Protein AF-A0A7C8J4Y1-F1 (afdb_monomer_lite)

Foldseek 3Di:
DKADPDPWKIKDKDQDPVVLVLVLQQLCVCCVPPVPQQDWRWPDWDDDPRIIITMTTDRDDDDCVVCVVVDDPVRVVVVVVVVVVSVVVVVVDDQDQEAPDGNVNFFDWDPPPHTDGDPDGHNDPVSVLCRVCVCVVVDDPVVNVVVD

Structure (mmCIF, N/CA/C/O backbone):
data_AF-A0A7C8J4Y1-F1
#
_entry.id   AF-A0A7C8J4Y1-F1
#
loop_
_atom_site.group_PDB
_atom_site.id
_atom_site.type_symbol
_atom_site.label_atom_id
_atom_site.label_alt_id
_atom_site.label_comp_id
_atom_site.label_asym_id
_atom_site.label_entity_id
_atom_site.label_seq_id
_atom_site.pdbx_PDB_ins_code
_atom_site.Cartn_x
_atom_site.Cartn_y
_atom_site.Cartn_z
_atom_site.occupancy
_atom_site.B_iso_or_equiv
_atom_site.auth_seq_id
_atom_site.auth_comp_id
_atom_site.auth_asym_id
_atom_site.auth_atom_id
_atom_site.pdbx_PDB_model_num
ATOM 1 N N . MET A 1 1 ? -12.642 3.391 -9.234 1.00 91.31 1 MET A N 1
ATOM 2 C CA . MET A 1 1 ? -14.033 3.256 -8.742 1.00 91.31 1 MET A CA 1
ATOM 3 C C . MET A 1 1 ? -14.116 1.971 -7.949 1.00 91.31 1 MET A C 1
ATOM 5 O O . MET A 1 1 ? -13.433 1.033 -8.337 1.00 91.31 1 MET A O 1
ATOM 9 N N . VAL A 1 2 ? -14.873 1.933 -6.857 1.00 95.12 2 VAL A N 1
ATOM 10 C CA . VAL A 1 2 ? -15.043 0.740 -6.016 1.00 95.12 2 VAL A CA 1
ATOM 11 C C . VAL A 1 2 ? -16.531 0.423 -5.949 1.00 95.12 2 VAL A C 1
ATOM 13 O O . VAL A 1 2 ? -17.333 1.340 -5.802 1.00 95.12 2 VAL A O 1
ATOM 16 N N . PHE A 1 3 ? -16.886 -0.848 -6.090 1.00 96.81 3 PHE A N 1
ATOM 17 C CA . PHE A 1 3 ? -18.251 -1.334 -5.948 1.00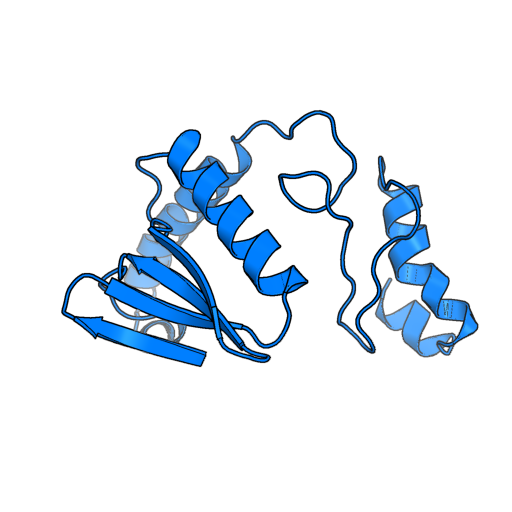 96.81 3 PHE A CA 1
ATOM 18 C C . PHE A 1 3 ? -18.290 -2.441 -4.912 1.00 96.81 3 PHE A C 1
ATOM 20 O O . PHE A 1 3 ? -17.483 -3.368 -4.971 1.00 96.81 3 PHE A O 1
ATOM 27 N N . GLN A 1 4 ? -19.249 -2.370 -4.001 1.00 96.62 4 GLN A N 1
ATOM 28 C CA . GLN A 1 4 ? -19.547 -3.474 -3.105 1.00 96.62 4 GLN A CA 1
ATOM 29 C C . GLN A 1 4 ? -20.392 -4.515 -3.840 1.00 96.62 4 GLN A C 1
ATOM 31 O O . GLN A 1 4 ? -21.367 -4.169 -4.503 1.00 96.62 4 GLN A O 1
ATOM 36 N N . LEU A 1 5 ? -19.987 -5.782 -3.754 1.00 96.12 5 LEU A N 1
ATOM 37 C CA . LEU A 1 5 ? -20.695 -6.900 -4.381 1.00 96.12 5 LEU A CA 1
ATOM 38 C C . LEU A 1 5 ? -21.641 -7.588 -3.392 1.00 96.12 5 LEU A C 1
ATOM 40 O O . LEU A 1 5 ? -22.713 -8.040 -3.783 1.00 96.12 5 LEU A O 1
ATOM 44 N N . ASN A 1 6 ? -21.230 -7.678 -2.125 1.00 94.94 6 ASN A N 1
ATOM 45 C CA . ASN A 1 6 ? -21.997 -8.217 -1.000 1.00 94.94 6 ASN A CA 1
ATOM 46 C C . ASN A 1 6 ? -21.373 -7.745 0.331 1.00 94.94 6 ASN A C 1
ATOM 48 O O . ASN A 1 6 ? -20.516 -6.862 0.334 1.00 94.94 6 ASN A O 1
ATOM 52 N N . ASP A 1 7 ? -21.771 -8.337 1.456 1.00 94.56 7 ASP A N 1
ATOM 53 C CA . ASP A 1 7 ? -21.323 -7.936 2.801 1.00 94.56 7 ASP A CA 1
ATOM 54 C C . ASP A 1 7 ? -19.842 -8.223 3.100 1.00 94.56 7 ASP A C 1
ATOM 56 O O . ASP A 1 7 ? -19.321 -7.771 4.116 1.00 94.56 7 ASP A O 1
ATOM 60 N N . VAL A 1 8 ? -19.147 -8.972 2.237 1.00 96.06 8 VAL A N 1
ATOM 61 C CA . VAL A 1 8 ? -17.760 -9.409 2.474 1.00 96.06 8 VAL A CA 1
ATOM 62 C C . VAL A 1 8 ? -16.802 -9.085 1.330 1.00 96.06 8 VAL A C 1
ATOM 64 O O . VAL A 1 8 ? -15.593 -9.235 1.493 1.00 96.06 8 VAL A O 1
ATOM 67 N N . MET A 1 9 ? -17.299 -8.643 0.173 1.00 97.19 9 MET A N 1
ATOM 68 C CA . MET A 1 9 ? -16.500 -8.497 -1.043 1.00 97.19 9 MET A CA 1
ATOM 69 C C . MET A 1 9 ? -16.782 -7.191 -1.780 1.00 97.19 9 MET A C 1
ATOM 71 O O . MET A 1 9 ? -17.931 -6.779 -1.968 1.00 97.19 9 MET A O 1
ATOM 75 N N . ILE A 1 10 ? -15.707 -6.602 -2.297 1.00 98.06 10 ILE A N 1
ATOM 76 C CA . ILE A 1 10 ? -15.739 -5.455 -3.198 1.00 98.06 10 ILE A CA 1
ATOM 77 C C . ILE A 1 10 ? -14.965 -5.743 -4.486 1.00 98.06 10 ILE A C 1
ATOM 79 O O . ILE A 1 10 ? -14.103 -6.622 -4.548 1.00 98.06 10 ILE A O 1
ATOM 83 N N . VAL A 1 11 ? -15.238 -4.943 -5.513 1.00 98.12 11 VAL A N 1
ATOM 84 C CA . VAL A 1 11 ? -14.433 -4.866 -6.729 1.00 98.12 11 VAL A CA 1
ATOM 85 C C . VAL A 1 11 ? -13.980 -3.433 -6.979 1.00 98.12 11 VAL A C 1
ATOM 87 O O . VAL A 1 11 ? -14.782 -2.500 -7.063 1.00 98.12 11 VAL A O 1
ATOM 90 N N . LYS A 1 12 ? -12.670 -3.246 -7.131 1.00 98.00 12 LYS A N 1
ATOM 91 C CA . LYS A 1 12 ? -12.062 -1.976 -7.525 1.00 98.00 12 LYS A CA 1
ATOM 92 C C . LYS A 1 12 ? -11.722 -1.990 -9.009 1.00 98.00 12 LYS A C 1
ATOM 94 O O . LYS A 1 12 ? -10.959 -2.821 -9.492 1.00 98.00 12 LYS A O 1
ATOM 99 N N . VAL A 1 13 ? -12.268 -1.022 -9.736 1.00 97.31 13 VAL A N 1
ATOM 100 C CA . VAL A 1 13 ? -12.012 -0.796 -11.158 1.00 97.31 13 VAL A CA 1
ATOM 101 C C . VAL A 1 13 ? -10.849 0.175 -11.333 1.00 97.31 13 VAL A C 1
ATOM 103 O O . VAL A 1 13 ? -10.947 1.361 -10.989 1.00 97.31 13 VAL A O 1
ATOM 106 N N . ASN A 1 14 ? -9.778 -0.332 -11.932 1.00 94.44 14 ASN A N 1
ATOM 107 C CA . ASN A 1 14 ? -8.572 0.379 -12.324 1.00 94.44 14 ASN A CA 1
ATOM 108 C C . ASN A 1 14 ? -8.552 0.629 -13.844 1.00 94.44 14 ASN A C 1
ATOM 110 O O . ASN A 1 14 ? -8.861 -0.257 -14.644 1.00 94.44 14 ASN A O 1
ATOM 114 N N . LYS A 1 15 ? -8.155 1.843 -14.25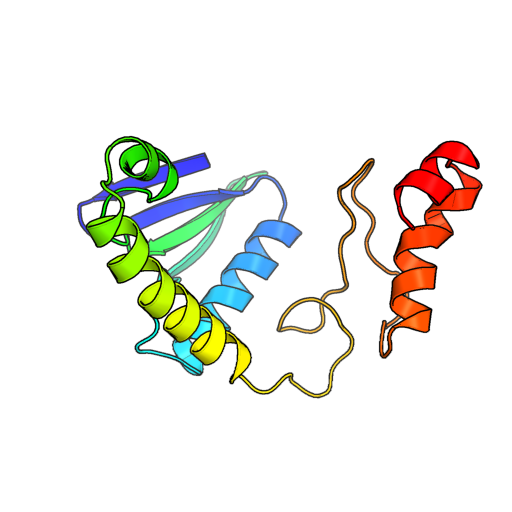5 1.00 90.38 15 LYS A N 1
ATOM 115 C CA . LYS A 1 15 ? -8.033 2.225 -15.679 1.00 90.38 15 LYS A CA 1
ATOM 116 C C . LYS A 1 15 ? -6.734 1.740 -16.323 1.00 90.38 15 LYS A C 1
ATOM 118 O O . LYS A 1 15 ? -6.674 1.591 -17.537 1.00 90.38 15 LYS A O 1
ATOM 123 N N . THR A 1 16 ? -5.688 1.519 -15.529 1.00 89.44 16 THR A N 1
ATOM 124 C CA . THR A 1 16 ? -4.380 1.094 -16.039 1.00 89.44 16 THR A CA 1
ATOM 125 C C . THR A 1 16 ? -4.016 -0.279 -15.508 1.00 89.44 16 THR A C 1
ATOM 127 O O . THR A 1 16 ? -4.261 -0.582 -14.341 1.00 89.44 16 THR A O 1
ATOM 130 N N . ARG A 1 17 ? -3.385 -1.092 -16.360 1.00 90.38 17 ARG A N 1
ATOM 131 C CA . ARG A 1 17 ? -2.853 -2.399 -15.963 1.00 90.38 17 ARG A CA 1
ATOM 132 C C . ARG A 1 17 ? -1.837 -2.262 -14.834 1.00 90.38 17 ARG A C 1
ATOM 134 O O . ARG A 1 17 ? -1.880 -3.009 -13.869 1.00 90.38 17 ARG A O 1
ATOM 141 N N . MET A 1 18 ? -0.943 -1.285 -14.965 1.00 87.38 18 MET A N 1
ATOM 142 C CA . MET A 1 18 ? 0.157 -1.077 -14.032 1.00 87.38 18 MET A CA 1
ATOM 143 C C . MET A 1 18 ? -0.332 -0.718 -12.623 1.00 87.38 18 MET A C 1
ATOM 145 O O . MET A 1 18 ? 0.175 -1.280 -11.663 1.00 87.38 18 MET A O 1
ATOM 149 N N . SER A 1 19 ? -1.327 0.169 -12.476 1.00 88.12 19 SER A N 1
ATOM 150 C CA . SER A 1 19 ? -1.888 0.481 -11.151 1.00 88.12 19 SER A CA 1
ATOM 151 C C . SER A 1 19 ? -2.555 -0.735 -10.512 1.00 88.12 19 SER A C 1
ATOM 153 O O . SER A 1 19 ? -2.367 -0.976 -9.327 1.00 88.12 19 SER A O 1
ATOM 155 N N . ALA A 1 20 ? -3.284 -1.521 -11.308 1.00 93.69 20 ALA A N 1
ATOM 156 C CA . ALA A 1 20 ? -4.000 -2.690 -10.818 1.00 93.69 20 ALA A CA 1
ATOM 157 C C . ALA A 1 20 ? -3.058 -3.814 -10.360 1.00 93.69 20 ALA A C 1
ATOM 159 O O . ALA A 1 20 ? -3.309 -4.431 -9.332 1.00 93.69 20 ALA A O 1
ATOM 160 N N . ILE A 1 21 ? -1.974 -4.056 -11.108 1.00 93.06 21 ILE A N 1
ATOM 161 C CA . ILE A 1 21 ? -0.961 -5.058 -10.752 1.00 93.06 21 ILE A CA 1
ATOM 162 C C . ILE A 1 21 ? -0.189 -4.627 -9.507 1.00 93.06 21 ILE A C 1
ATOM 164 O O . ILE A 1 21 ? -0.075 -5.424 -8.586 1.00 93.06 21 ILE A O 1
ATOM 168 N N . THR A 1 22 ? 0.293 -3.377 -9.448 1.00 92.38 22 THR A N 1
ATOM 169 C CA . THR A 1 22 ? 1.009 -2.885 -8.260 1.00 92.38 22 THR A CA 1
ATOM 170 C C . THR A 1 22 ? 0.132 -3.014 -7.011 1.00 92.38 22 THR A C 1
ATO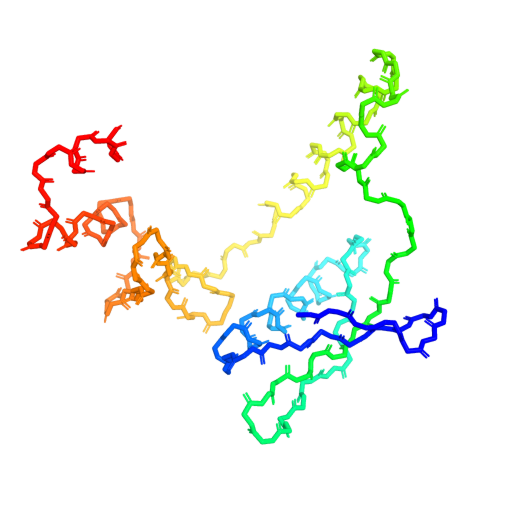M 172 O O . THR A 1 22 ? 0.597 -3.526 -6.004 1.00 92.38 22 THR A O 1
ATOM 175 N N . GLU A 1 23 ? -1.144 -2.621 -7.080 1.00 95.12 23 GLU A N 1
ATOM 176 C CA . GLU A 1 23 ? -2.061 -2.739 -5.940 1.00 95.12 23 GLU A CA 1
ATOM 177 C C . GLU A 1 23 ? -2.318 -4.199 -5.536 1.00 95.12 23 GLU A C 1
ATOM 179 O O . GLU A 1 23 ? -2.233 -4.523 -4.355 1.00 95.12 23 GLU A O 1
ATOM 184 N N . TYR A 1 24 ? -2.578 -5.089 -6.502 1.00 96.69 24 TYR A N 1
ATOM 185 C CA . TYR A 1 24 ? -2.746 -6.521 -6.232 1.00 96.69 24 TYR A CA 1
ATOM 186 C C . TYR A 1 24 ? -1.507 -7.117 -5.549 1.00 96.69 24 TYR A C 1
ATOM 188 O O . TYR A 1 24 ? -1.638 -7.768 -4.517 1.00 96.69 24 TYR A O 1
ATOM 196 N N . ASN A 1 25 ? -0.313 -6.851 -6.088 1.00 94.50 25 ASN A N 1
ATOM 197 C CA . ASN A 1 25 ? 0.942 -7.376 -5.554 1.00 94.50 25 ASN A CA 1
ATOM 198 C C . ASN A 1 25 ? 1.221 -6.838 -4.146 1.00 94.50 25 ASN A C 1
ATOM 200 O O . ASN A 1 25 ? 1.613 -7.602 -3.274 1.00 94.50 25 ASN A O 1
ATOM 204 N N . SER A 1 26 ? 0.974 -5.548 -3.890 1.00 93.81 26 SER A N 1
ATOM 205 C CA . SER A 1 26 ? 1.130 -4.969 -2.551 1.00 93.81 26 SER A CA 1
ATOM 206 C C . SER A 1 26 ? 0.198 -5.616 -1.528 1.00 93.81 26 SER A C 1
ATOM 208 O O . SER A 1 26 ? 0.641 -5.952 -0.433 1.00 93.81 26 SER A O 1
ATOM 210 N N . LEU A 1 27 ? -1.077 -5.824 -1.874 1.00 96.56 27 LEU A N 1
ATOM 211 C CA . LEU A 1 27 ? -2.026 -6.481 -0.974 1.00 96.56 27 LEU A CA 1
ATOM 212 C C . LEU A 1 27 ? -1.678 -7.961 -0.755 1.00 96.56 27 LEU A C 1
ATOM 214 O O . LEU A 1 27 ? -1.804 -8.448 0.364 1.00 96.56 27 LEU A O 1
ATOM 218 N N . ALA A 1 28 ? -1.208 -8.664 -1.790 1.00 95.75 28 ALA A N 1
ATOM 219 C CA . ALA A 1 28 ? -0.761 -10.052 -1.672 1.00 95.75 28 ALA A CA 1
ATOM 220 C C . ALA A 1 28 ? 0.477 -10.155 -0.769 1.00 95.75 28 ALA A C 1
ATOM 222 O O . ALA A 1 28 ? 0.503 -10.967 0.148 1.00 95.75 28 ALA A O 1
ATOM 223 N N . TYR A 1 29 ? 1.447 -9.253 -0.945 1.00 94.06 29 TYR A N 1
ATOM 224 C CA . TYR A 1 29 ? 2.636 -9.180 -0.101 1.00 94.06 29 TYR A CA 1
ATOM 225 C C . TYR A 1 29 ? 2.283 -8.952 1.374 1.00 94.06 29 TYR A C 1
ATOM 227 O O . TYR A 1 29 ? 2.807 -9.649 2.240 1.00 94.06 29 TYR A O 1
ATOM 23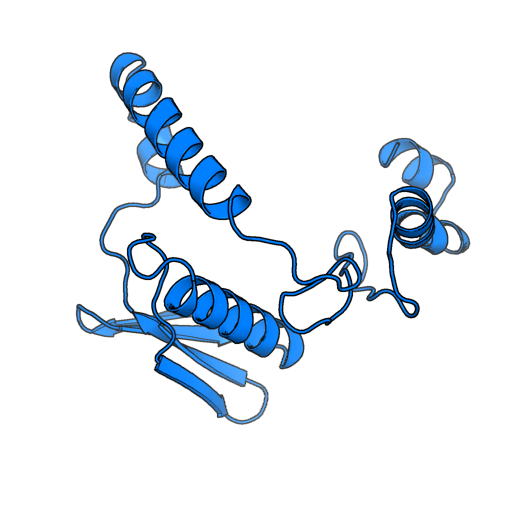5 N N . ILE A 1 30 ? 1.362 -8.023 1.663 1.00 95.38 30 ILE A N 1
ATOM 236 C CA . ILE A 1 30 ? 0.865 -7.791 3.028 1.00 95.38 30 ILE A CA 1
ATOM 237 C C . ILE A 1 30 ? 0.148 -9.037 3.558 1.00 95.38 30 ILE A C 1
ATOM 239 O O . ILE A 1 30 ? 0.405 -9.432 4.687 1.00 95.38 30 ILE A O 1
ATOM 243 N N . GLN A 1 31 ? -0.707 -9.686 2.762 1.00 96.06 31 GLN A N 1
ATOM 244 C CA . GLN A 1 31 ? -1.405 -10.903 3.186 1.00 96.06 31 GLN A CA 1
ATOM 245 C C . GLN A 1 31 ? -0.432 -12.032 3.559 1.00 96.06 31 GLN A C 1
ATOM 247 O O . GLN A 1 31 ? -0.685 -12.752 4.525 1.00 96.06 31 GLN A O 1
ATOM 252 N N . ASP A 1 32 ? 0.663 -12.175 2.814 1.00 94.81 32 ASP A N 1
ATOM 253 C CA . ASP A 1 32 ? 1.640 -13.244 3.019 1.00 94.81 32 ASP A CA 1
ATOM 254 C C . ASP A 1 32 ? 2.580 -12.965 4.205 1.00 94.81 32 ASP A C 1
ATOM 256 O O . ASP A 1 32 ? 2.928 -13.889 4.941 1.00 94.81 32 ASP A O 1
ATOM 260 N N . HIS A 1 33 ? 2.972 -11.704 4.423 1.00 94.19 33 HIS A N 1
ATOM 261 C CA . HIS A 1 33 ? 3.978 -11.335 5.432 1.00 94.19 33 HIS A CA 1
ATOM 262 C C . HIS A 1 33 ? 3.382 -10.766 6.731 1.00 94.19 33 HIS A C 1
ATOM 264 O O . HIS A 1 33 ? 4.009 -10.872 7.782 1.00 94.19 33 HIS A O 1
ATOM 270 N N . LEU A 1 34 ? 2.177 -10.191 6.681 1.00 95.75 34 LEU A N 1
ATOM 271 C CA . LEU A 1 34 ? 1.419 -9.664 7.822 1.00 95.75 34 LEU A CA 1
ATOM 272 C C . LEU A 1 34 ? -0.065 -10.085 7.727 1.00 95.75 34 LEU A C 1
ATOM 274 O O . LEU A 1 34 ? -0.950 -9.246 7.549 1.00 95.75 34 LEU A O 1
ATOM 278 N N . PRO A 1 35 ? -0.389 -11.384 7.870 1.00 94.94 35 PRO A N 1
ATOM 279 C CA . PRO A 1 35 ? -1.747 -11.901 7.653 1.00 94.94 35 PRO A CA 1
ATOM 280 C C . PRO A 1 35 ? -2.811 -11.340 8.613 1.00 94.94 35 PRO A C 1
ATOM 282 O O . PRO A 1 35 ? -4.008 -11.422 8.317 1.00 94.94 35 PRO A O 1
ATOM 285 N N . SER A 1 36 ? -2.385 -10.801 9.760 1.00 94.81 36 SER A N 1
ATOM 286 C CA . SER A 1 36 ? -3.247 -10.160 10.762 1.00 94.81 36 SER A CA 1
ATOM 287 C C . SER A 1 36 ? -3.458 -8.665 10.516 1.00 94.81 36 SER A C 1
ATOM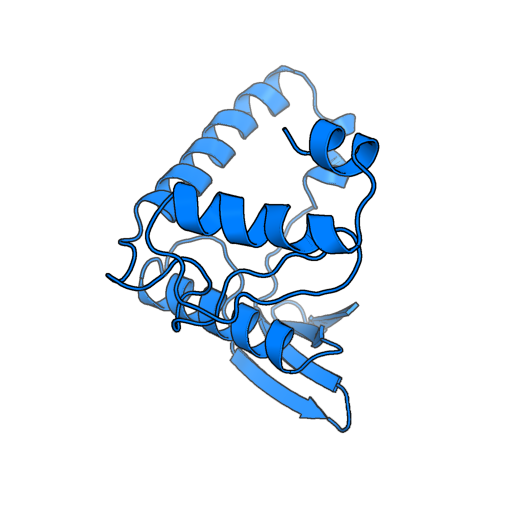 289 O O . SER A 1 36 ? -4.332 -8.075 11.150 1.00 94.81 36 SER A O 1
ATOM 291 N N . PHE A 1 37 ? -2.685 -8.052 9.614 1.00 96.50 37 PHE A N 1
ATOM 292 C CA . PHE A 1 37 ? -2.797 -6.629 9.326 1.00 96.50 37 PHE A CA 1
ATOM 293 C C . PHE A 1 37 ? -4.171 -6.320 8.706 1.00 96.50 37 PHE A C 1
ATOM 295 O O . PHE A 1 37 ? -4.622 -7.058 7.821 1.00 96.50 37 PHE A O 1
ATOM 302 N N . PRO A 1 38 ? -4.857 -5.237 9.119 1.00 95.31 38 PRO A N 1
ATOM 303 C CA . PRO A 1 38 ? -6.218 -4.929 8.680 1.00 95.31 38 PRO A CA 1
ATOM 304 C C . PRO A 1 38 ? -6.261 -4.299 7.272 1.00 95.31 38 PRO A C 1
ATOM 306 O O . PRO A 1 38 ? -6.823 -3.223 7.071 1.00 95.31 38 PRO A O 1
ATOM 309 N N . ALA A 1 39 ? -5.677 -4.972 6.278 1.00 96.25 39 ALA A N 1
ATOM 310 C CA . ALA A 1 39 ? -5.769 -4.613 4.863 1.00 96.25 39 ALA A CA 1
ATOM 311 C C . ALA A 1 39 ? -6.761 -5.517 4.106 1.00 96.25 39 ALA A C 1
ATOM 313 O O . ALA A 1 39 ? -6.982 -6.669 4.495 1.00 96.25 39 ALA A O 1
ATOM 314 N N . PRO A 1 40 ? -7.345 -5.036 2.990 1.00 97.31 40 PRO A N 1
ATOM 315 C CA . PRO A 1 40 ? -8.138 -5.878 2.103 1.00 97.31 40 PRO A CA 1
ATOM 316 C C . PRO A 1 40 ? -7.346 -7.093 1.597 1.00 97.31 40 PRO A C 1
ATOM 318 O O . PRO A 1 40 ? -6.234 -6.955 1.092 1.00 97.31 40 PRO A O 1
ATOM 321 N N . LYS A 1 41 ? -7.947 -8.281 1.659 1.00 97.56 41 LYS A N 1
ATOM 322 C CA . LYS A 1 41 ? -7.380 -9.519 1.108 1.00 97.56 41 LYS A CA 1
ATOM 323 C C . LYS A 1 41 ? -7.686 -9.601 -0.385 1.00 97.56 41 LYS A C 1
ATOM 325 O O . LYS A 1 41 ? -8.872 -9.592 -0.730 1.00 97.56 41 LYS A O 1
ATOM 330 N N . PRO A 1 42 ? -6.687 -9.662 -1.281 1.00 97.69 42 PRO A N 1
ATOM 331 C CA . PRO A 1 42 ? -6.939 -9.735 -2.710 1.00 97.69 42 PRO A CA 1
ATOM 332 C C . PRO A 1 42 ? -7.396 -11.147 -3.095 1.00 97.69 42 PRO A C 1
ATOM 334 O O . PRO A 1 42 ? -6.749 -12.140 -2.780 1.00 97.69 42 PRO A O 1
ATOM 337 N N . TYR A 1 43 ? -8.510 -11.242 -3.817 1.00 97.56 43 TYR A N 1
ATOM 338 C CA . TYR A 1 43 ? -9.050 -12.510 -4.323 1.00 97.56 43 TYR A CA 1
ATOM 339 C C . TYR A 1 43 ? -8.670 -12.777 -5.777 1.00 97.56 43 TYR A C 1
ATOM 341 O O . TYR A 1 43 ? -8.668 -13.922 -6.222 1.00 97.56 43 TYR A O 1
ATOM 349 N N . GLY A 1 44 ? -8.359 -11.726 -6.536 1.00 96.88 44 GLY A N 1
ATOM 350 C CA . GLY A 1 44 ? -7.908 -11.869 -7.912 1.00 96.88 44 GLY A CA 1
ATOM 351 C C . GLY A 1 44 ? -8.025 -10.590 -8.724 1.00 96.88 44 GLY A C 1
ATOM 352 O O . GLY A 1 44 ? -8.751 -9.658 -8.374 1.00 96.88 44 GLY A O 1
ATOM 353 N N . LEU A 1 45 ? -7.312 -10.574 -9.848 1.00 97.56 45 LEU A N 1
ATOM 354 C CA . LEU A 1 45 ? -7.297 -9.473 -10.799 1.00 97.56 45 LEU A CA 1
ATOM 355 C C . LEU A 1 45 ? -7.762 -9.960 -12.175 1.00 97.56 45 LEU A C 1
ATOM 357 O O . LEU A 1 45 ? -7.131 -10.820 -12.784 1.00 97.56 45 LEU A O 1
ATOM 361 N N . VAL A 1 46 ? -8.845 -9.377 -12.691 1.00 97.19 46 VAL A N 1
ATOM 362 C CA . VAL A 1 46 ? -9.426 -9.731 -13.996 1.00 97.19 46 VAL A CA 1
ATOM 363 C C . VAL A 1 46 ? -9.368 -8.538 -14.941 1.00 97.19 46 VAL A C 1
ATOM 365 O O . VAL A 1 46 ? -9.646 -7.404 -14.556 1.00 97.19 46 VAL A O 1
ATOM 368 N N . ARG A 1 47 ? -9.043 -8.776 -16.213 1.00 96.62 47 ARG A N 1
ATOM 369 C CA . ARG A 1 47 ? -9.126 -7.754 -17.262 1.00 96.62 47 ARG A CA 1
ATOM 370 C C . ARG A 1 47 ? -10.453 -7.873 -18.011 1.00 96.62 47 ARG A C 1
ATOM 372 O O . ARG A 1 47 ? -10.735 -8.916 -18.590 1.00 96.62 47 ARG A O 1
ATOM 379 N N . LEU A 1 48 ? -11.208 -6.778 -18.075 1.00 94.50 48 LEU A N 1
ATOM 380 C CA . LEU A 1 48 ? -12.422 -6.647 -18.883 1.00 94.50 48 LEU A CA 1
ATOM 381 C C . LEU A 1 48 ? -12.257 -5.475 -19.859 1.00 94.50 48 LEU A C 1
ATOM 383 O O . LEU A 1 48 ? -12.414 -4.307 -19.500 1.00 94.50 48 LEU A O 1
ATOM 387 N N . GLY A 1 49 ? -11.879 -5.785 -21.101 1.00 92.75 49 GLY A N 1
ATOM 388 C CA . GLY A 1 49 ? -11.536 -4.777 -22.107 1.00 92.75 49 GLY A CA 1
ATOM 389 C C . GLY A 1 49 ? -10.364 -3.895 -21.658 1.00 92.75 49 GLY A C 1
ATOM 390 O O . GLY A 1 49 ? -9.234 -4.373 -21.503 1.00 92.75 49 GLY A O 1
ATOM 391 N N . ASN A 1 50 ? -10.643 -2.607 -21.443 1.00 92.44 50 ASN A N 1
ATOM 392 C CA . ASN A 1 50 ? -9.670 -1.613 -20.969 1.00 92.44 50 ASN A CA 1
ATOM 393 C C . ASN A 1 50 ? -9.672 -1.438 -19.442 1.00 92.44 50 ASN A C 1
ATOM 395 O O . ASN A 1 50 ? -8.871 -0.673 -18.908 1.00 92.44 50 ASN A O 1
ATOM 399 N N . PHE A 1 51 ? -10.554 -2.141 -18.735 1.00 95.38 51 PHE A N 1
ATOM 400 C CA . PHE A 1 51 ? -10.665 -2.072 -17.286 1.00 95.38 51 PHE A CA 1
ATOM 401 C C . PHE A 1 51 ? -9.982 -3.263 -16.623 1.00 95.38 51 PHE A C 1
ATOM 403 O O . PHE A 1 51 ? -9.964 -4.375 -17.151 1.00 95.38 51 PHE A O 1
ATOM 410 N N . HIS A 1 52 ? -9.433 -3.012 -15.440 1.00 97.56 52 HIS A N 1
ATOM 411 C CA . HIS A 1 52 ? -8.819 -4.017 -14.585 1.00 97.56 52 HIS A CA 1
ATOM 412 C C . HIS A 1 52 ? -9.606 -4.058 -13.274 1.00 97.56 52 HIS A C 1
ATOM 414 O O . HIS A 1 52 ? -9.695 -3.052 -12.572 1.00 97.56 52 HIS A O 1
ATOM 420 N N . LEU A 1 53 ? -10.232 -5.193 -12.996 1.00 97.94 53 LEU A N 1
ATOM 421 C CA . LEU A 1 53 ? -11.138 -5.444 -11.882 1.00 97.94 53 LEU A CA 1
ATOM 422 C C . LEU A 1 53 ? -10.371 -6.203 -10.800 1.00 97.94 53 LEU A C 1
ATOM 424 O O . LEU A 1 53 ? -10.060 -7.379 -10.982 1.00 97.94 53 LEU A O 1
ATOM 428 N N . LEU A 1 54 ? -10.041 -5.520 -9.709 1.00 98.44 54 LEU A N 1
ATOM 429 C CA . LEU A 1 54 ? -9.410 -6.109 -8.533 1.00 98.44 54 LEU A CA 1
ATOM 430 C C . LEU A 1 54 ? -10.495 -6.492 -7.526 1.00 98.44 54 LEU A C 1
ATOM 432 O O . LEU A 1 54 ? -11.157 -5.613 -6.976 1.00 98.44 54 LEU A O 1
ATOM 436 N N . PHE A 1 55 ? -10.681 -7.788 -7.307 1.00 98.31 55 PHE A N 1
ATOM 437 C CA . PHE A 1 55 ? -11.594 -8.326 -6.303 1.00 98.31 55 PHE A CA 1
ATOM 438 C C . PHE A 1 55 ? -10.854 -8.466 -4.979 1.00 98.31 55 PHE A C 1
ATOM 440 O O . PHE A 1 55 ? -9.743 -8.998 -4.952 1.00 98.31 55 PHE A O 1
ATOM 447 N N . MET A 1 56 ? -11.461 -7.998 -3.892 1.00 98.31 56 MET A N 1
ATOM 448 C CA . MET A 1 56 ? -10.855 -8.044 -2.562 1.00 98.31 56 MET A CA 1
ATOM 449 C C . MET A 1 56 ? -11.906 -8.063 -1.451 1.00 98.31 56 MET A C 1
ATOM 451 O O . MET A 1 56 ? -13.085 -7.791 -1.698 1.00 98.31 56 MET A O 1
ATOM 455 N N . SER A 1 57 ? -11.486 -8.399 -0.231 1.00 97.94 57 SER A N 1
ATOM 456 C CA . SER A 1 57 ? -12.363 -8.360 0.940 1.00 97.94 57 SER A CA 1
ATOM 457 C C . SER A 1 57 ? -12.827 -6.935 1.249 1.00 97.94 57 SER A C 1
ATOM 459 O O . SER A 1 57 ? -12.063 -5.978 1.114 1.00 97.94 57 SER A O 1
ATOM 461 N N . LEU A 1 58 ? -14.065 -6.794 1.720 1.00 96.62 58 LEU A N 1
ATOM 462 C CA . LEU A 1 58 ? -14.549 -5.554 2.321 1.00 96.62 58 LEU A CA 1
ATOM 463 C C . LEU A 1 58 ? -13.955 -5.401 3.728 1.00 96.62 58 LEU A C 1
ATOM 465 O O . LEU A 1 58 ? -14.002 -6.342 4.519 1.00 96.62 58 LEU A O 1
ATOM 469 N N . ILE A 1 59 ? -13.429 -4.217 4.046 1.00 94.56 59 ILE A N 1
ATOM 470 C CA . ILE A 1 59 ? -13.103 -3.843 5.426 1.00 94.56 59 ILE A CA 1
ATOM 471 C C . ILE A 1 59 ? -14.305 -3.077 5.984 1.00 94.56 59 ILE A C 1
ATOM 473 O O . ILE A 1 59 ? -14.617 -2.002 5.466 1.00 94.56 59 ILE A O 1
ATOM 477 N N . PRO A 1 60 ? -15.024 -3.622 6.980 1.00 92.62 60 PRO A N 1
ATOM 478 C CA . PRO A 1 60 ? -16.160 -2.934 7.570 1.00 92.62 60 PRO A CA 1
ATOM 479 C C . PRO A 1 60 ? -15.674 -1.749 8.404 1.00 92.62 60 PRO A C 1
ATOM 481 O O . PRO A 1 60 ? -14.686 -1.847 9.129 1.00 92.62 60 PRO A O 1
ATOM 484 N N . GLY A 1 61 ? -16.394 -0.636 8.337 1.00 92.44 61 GLY A N 1
ATOM 485 C CA . GLY A 1 61 ? -16.073 0.543 9.128 1.00 92.44 61 GLY A CA 1
ATOM 486 C C . GLY A 1 61 ? -16.600 1.824 8.507 1.00 92.44 61 GLY A C 1
ATOM 487 O O . GLY A 1 61 ? -17.318 1.807 7.509 1.00 92.44 61 GLY A O 1
ATOM 488 N N . GLN A 1 62 ? -16.232 2.935 9.134 1.00 93.00 62 GLN A N 1
ATOM 489 C CA . GLN A 1 62 ? -16.439 4.276 8.607 1.00 93.00 62 GLN A CA 1
ATOM 490 C C . GLN A 1 62 ? -15.078 4.888 8.302 1.00 93.00 62 GLN A C 1
ATOM 492 O O . GLN A 1 62 ? -14.136 4.732 9.081 1.00 93.00 62 GLN A O 1
ATOM 497 N N . ASP A 1 63 ? -14.986 5.587 7.177 1.00 93.25 63 ASP A N 1
ATOM 498 C CA . ASP A 1 63 ? -13.771 6.293 6.798 1.00 93.25 63 ASP A CA 1
ATOM 499 C C . ASP A 1 63 ? -13.439 7.353 7.845 1.00 93.25 63 ASP A C 1
ATOM 501 O O . ASP A 1 63 ? -14.255 8.234 8.139 1.00 93.25 63 ASP A O 1
ATOM 505 N N . LEU A 1 64 ? -12.215 7.289 8.373 1.00 94.75 64 LEU A N 1
ATOM 506 C CA . LEU A 1 64 ? -11.762 8.212 9.407 1.00 94.75 64 LEU A CA 1
ATOM 507 C C . LEU A 1 64 ? -11.888 9.670 8.947 1.00 94.75 64 LEU A C 1
ATOM 509 O O . LEU A 1 64 ? -12.279 10.507 9.743 1.00 94.75 64 LEU A O 1
ATOM 513 N N . GLU A 1 65 ? -11.645 9.958 7.665 1.00 95.44 65 GLU A N 1
ATOM 514 C CA . GLU A 1 65 ? -11.816 11.290 7.061 1.00 95.44 65 GLU A CA 1
ATOM 515 C C . GLU A 1 65 ? -13.215 11.882 7.296 1.00 95.44 65 GLU A C 1
ATOM 517 O O . GLU A 1 65 ? -13.331 13.065 7.613 1.00 95.44 65 GLU A O 1
ATOM 522 N N . HIS A 1 66 ? -14.265 11.063 7.190 1.00 95.69 66 HIS A N 1
ATOM 523 C CA . HIS A 1 66 ? -15.646 11.517 7.346 1.00 95.69 66 HIS A CA 1
ATOM 524 C C . HIS A 1 66 ? -16.013 11.747 8.813 1.00 95.69 66 HIS A C 1
ATOM 526 O O . HIS A 1 66 ? -16.682 12.727 9.126 1.00 95.69 66 HIS A O 1
ATOM 532 N N . VAL A 1 67 ? -15.562 10.869 9.714 1.00 95.94 67 VAL A N 1
ATOM 533 C CA . VAL A 1 67 ? -15.919 10.951 11.141 1.00 95.94 67 VAL A CA 1
ATOM 534 C C . VAL A 1 67 ? -14.991 11.870 11.941 1.00 95.94 67 VAL A C 1
ATOM 536 O O . VAL A 1 67 ? -15.381 12.359 12.996 1.00 95.94 67 VAL A O 1
ATOM 539 N N . TRP A 1 68 ? -13.776 12.158 11.457 1.00 96.19 68 TRP A N 1
ATOM 540 C CA . TRP A 1 68 ? -12.768 12.962 12.167 1.00 96.19 68 TRP A CA 1
ATOM 541 C C . TRP A 1 68 ? -13.261 14.330 12.672 1.00 96.19 68 TRP A C 1
ATOM 543 O O . TRP A 1 68 ? -12.902 14.700 13.797 1.00 96.19 68 TRP A O 1
ATOM 553 N N . PRO A 1 69 ? -14.071 15.101 11.912 1.00 97.38 69 PRO A N 1
ATOM 554 C CA . PRO A 1 69 ? -14.602 16.381 12.381 1.00 97.38 69 PRO A CA 1
ATOM 555 C C . PRO A 1 69 ? -15.552 16.252 13.580 1.00 97.38 69 PRO A C 1
ATOM 557 O O . PRO A 1 69 ? -15.657 17.191 14.364 1.00 97.38 69 PRO A O 1
ATOM 560 N N . GLU A 1 70 ? -16.212 15.103 13.737 1.00 96.94 70 GLU A N 1
ATOM 561 C CA . GLU A 1 70 ? -17.195 14.832 14.796 1.00 96.94 70 GLU A CA 1
ATOM 562 C C . GLU A 1 70 ? -16.544 14.314 16.088 1.00 96.94 70 GLU A C 1
ATOM 564 O O . GLU A 1 70 ? -17.160 14.327 17.154 1.00 96.94 70 GLU A O 1
ATOM 569 N N . LEU A 1 71 ? -15.285 13.874 16.009 1.00 97.00 71 LEU A N 1
ATOM 570 C CA . LEU A 1 71 ? -14.542 13.360 17.152 1.00 97.00 71 LEU A CA 1
ATOM 571 C C . LEU A 1 71 ? -14.082 14.486 18.086 1.00 97.00 71 LEU A C 1
ATOM 573 O O . LEU A 1 71 ? -13.486 15.483 17.659 1.00 97.00 71 LEU A O 1
ATOM 577 N N . ASN A 1 72 ? -14.267 14.270 19.388 1.00 97.75 72 ASN A N 1
ATOM 578 C CA . ASN A 1 72 ? -13.694 15.127 20.422 1.00 97.75 72 ASN A CA 1
ATOM 579 C C . ASN A 1 72 ? -12.186 14.869 20.614 1.00 97.75 72 ASN A C 1
ATOM 581 O O . ASN A 1 72 ? -11.623 13.897 20.102 1.00 97.75 72 ASN A O 1
ATOM 585 N N . ASP A 1 73 ? -11.525 15.740 21.377 1.00 97.88 73 ASP A N 1
ATOM 586 C CA . ASP A 1 73 ? -10.073 15.673 21.580 1.00 97.88 73 ASP A CA 1
ATOM 587 C C . ASP A 1 73 ? -9.620 14.360 22.227 1.00 97.88 73 ASP A C 1
ATOM 589 O O . ASP A 1 73 ? -8.609 13.795 21.815 1.00 97.88 73 ASP A O 1
ATOM 593 N N . ALA A 1 74 ? -10.385 13.825 23.183 1.00 98.00 74 ALA A N 1
ATOM 594 C CA . ALA A 1 74 ? -10.062 12.557 23.831 1.00 98.00 74 ALA A CA 1
ATOM 595 C C . ALA A 1 74 ? -10.151 11.371 22.851 1.00 98.00 74 ALA A C 1
ATOM 597 O O . ALA A 1 74 ? -9.297 10.487 22.868 1.00 98.00 74 ALA A O 1
ATOM 598 N N . GLN A 1 75 ? -11.143 11.365 21.954 1.00 97.44 75 GLN A N 1
ATOM 599 C CA . GLN A 1 75 ? -11.281 10.348 20.905 1.00 97.44 75 GLN A CA 1
ATOM 600 C C . GLN A 1 75 ? -10.138 10.432 19.890 1.00 97.44 75 GLN A C 1
ATOM 602 O O . GLN A 1 75 ? -9.551 9.412 19.541 1.00 97.44 75 GLN A O 1
ATOM 607 N N . LYS A 1 76 ? -9.765 11.642 19.461 1.00 97.44 76 LYS A N 1
ATOM 608 C CA . LYS A 1 76 ? -8.615 11.845 18.564 1.00 97.44 76 LYS A CA 1
ATOM 609 C C . LYS A 1 76 ? -7.312 11.384 19.216 1.00 97.44 76 LYS A C 1
ATOM 611 O O . LYS A 1 76 ? -6.549 10.652 18.593 1.00 97.44 76 LYS A O 1
ATOM 616 N N . GLN A 1 77 ? -7.087 11.747 20.481 1.00 97.31 77 GLN A N 1
ATOM 617 C CA . GLN A 1 77 ? -5.929 11.291 21.258 1.00 97.31 77 GLN A CA 1
ATOM 618 C C . GLN A 1 77 ? -5.888 9.767 21.408 1.00 97.31 77 GLN A C 1
ATOM 620 O O . GLN A 1 77 ? -4.803 9.195 21.438 1.00 97.31 77 GLN A O 1
ATOM 625 N N . ASN A 1 78 ? -7.045 9.105 21.464 1.00 97.38 78 ASN A N 1
ATOM 626 C CA . ASN A 1 78 ? -7.133 7.649 21.532 1.00 97.38 78 ASN A CA 1
ATOM 627 C C . ASN A 1 78 ? -6.844 6.949 20.188 1.00 97.38 78 ASN A C 1
ATOM 629 O O . ASN A 1 78 ? -6.302 5.846 20.192 1.00 97.38 78 ASN A O 1
ATOM 633 N N . ILE A 1 79 ? -7.174 7.572 19.051 1.00 96.75 79 ILE A N 1
ATOM 634 C CA . ILE A 1 79 ? -6.956 7.003 17.706 1.00 96.75 79 ILE A CA 1
ATOM 635 C C . ILE A 1 79 ? -5.508 7.168 17.236 1.00 96.75 79 ILE A C 1
ATOM 637 O O . ILE A 1 79 ? -4.966 6.265 16.604 1.00 96.75 79 ILE A O 1
ATOM 641 N N . SER A 1 80 ? -4.862 8.292 17.551 1.00 94.94 80 SER A N 1
ATOM 642 C CA . SER A 1 80 ? -3.476 8.569 17.145 1.00 94.94 80 SER A CA 1
ATOM 643 C C . SER A 1 80 ? -2.484 7.419 17.406 1.00 94.94 80 SER A C 1
ATOM 645 O O . SER A 1 80 ? -1.792 7.045 16.459 1.00 94.94 80 SER A O 1
ATOM 647 N N . PRO A 1 81 ? -2.404 6.814 18.613 1.00 97.69 81 PRO A N 1
ATOM 648 C CA . PRO A 1 81 ? -1.487 5.698 18.852 1.00 97.69 81 PRO A CA 1
ATOM 649 C C . PRO A 1 81 ? -1.848 4.443 18.045 1.00 97.69 81 PRO A C 1
ATOM 651 O O . PRO A 1 81 ? -0.950 3.744 17.600 1.00 97.69 81 PRO A O 1
ATOM 654 N N . GLN A 1 82 ? -3.133 4.190 17.770 1.00 96.75 82 GLN A N 1
ATOM 655 C CA . GLN A 1 82 ? -3.554 3.041 16.955 1.00 96.75 82 GLN A CA 1
ATOM 656 C C . GLN A 1 82 ? -3.058 3.172 15.507 1.00 96.75 82 GLN A C 1
ATOM 658 O O . GLN A 1 82 ? -2.613 2.202 14.900 1.00 96.75 82 GLN A O 1
ATOM 663 N N . ILE A 1 83 ? -3.098 4.387 14.946 1.00 95.62 83 ILE A N 1
ATOM 664 C CA . ILE A 1 83 ? -2.540 4.659 13.613 1.00 95.62 83 ILE A CA 1
ATOM 665 C C . ILE A 1 83 ? -1.017 4.485 13.626 1.00 95.62 83 ILE A C 1
ATOM 667 O O . ILE A 1 83 ? -0.460 3.924 12.683 1.00 95.62 83 ILE A O 1
ATOM 671 N N . ASP A 1 84 ? -0.344 4.957 14.678 1.00 97.44 84 ASP A N 1
ATOM 672 C CA . ASP A 1 84 ? 1.109 4.820 14.814 1.00 97.44 84 ASP A CA 1
ATOM 673 C C . ASP A 1 84 ? 1.546 3.350 14.903 1.00 97.44 84 ASP A C 1
ATOM 675 O O . ASP A 1 84 ? 2.499 2.951 14.230 1.00 97.44 84 ASP A O 1
ATOM 679 N N . GLU A 1 85 ? 0.803 2.524 15.643 1.00 97.62 85 GLU A N 1
ATOM 680 C CA . GLU A 1 85 ? 1.009 1.075 15.723 1.00 97.62 85 GLU A CA 1
ATOM 681 C C . GLU A 1 85 ? 0.874 0.410 14.345 1.00 97.62 85 GLU A C 1
ATOM 683 O O . GLU A 1 85 ? 1.788 -0.295 13.917 1.00 97.62 85 GLU A O 1
ATOM 688 N N . LEU A 1 86 ? -0.199 0.702 13.598 1.00 96.88 86 LEU A N 1
ATOM 689 C CA . LEU A 1 86 ? -0.410 0.155 12.250 1.00 96.88 86 LEU A CA 1
ATOM 690 C C . LEU A 1 86 ? 0.699 0.567 11.271 1.00 96.88 86 LEU A C 1
ATOM 692 O O . LEU A 1 86 ? 1.186 -0.244 10.480 1.00 96.88 86 LEU A O 1
ATOM 696 N N . LEU A 1 87 ? 1.121 1.834 11.306 1.00 96.12 87 LEU A N 1
ATOM 697 C CA . LEU A 1 87 ? 2.209 2.315 10.455 1.00 96.12 87 LEU A CA 1
ATOM 698 C C . LEU A 1 87 ? 3.557 1.706 10.854 1.00 96.12 87 LEU A C 1
ATOM 700 O O . LEU A 1 87 ? 4.383 1.434 9.981 1.00 96.12 87 LEU A O 1
ATOM 704 N N . SER A 1 88 ? 3.791 1.500 12.147 1.00 96.38 88 SER A N 1
ATOM 705 C CA . SER A 1 88 ? 4.995 0.844 12.660 1.00 96.38 88 SER A CA 1
ATOM 706 C C . SER A 1 88 ? 5.050 -0.625 12.246 1.00 96.38 88 SER A C 1
ATOM 708 O O . SER A 1 88 ? 6.097 -1.085 11.793 1.00 96.38 88 SER A O 1
ATOM 710 N N . GLU A 1 89 ? 3.921 -1.335 12.302 1.00 96.06 89 GLU A N 1
ATOM 711 C CA . GLU A 1 89 ? 3.806 -2.716 11.831 1.00 96.06 89 GLU A CA 1
ATOM 712 C C . GLU A 1 89 ? 4.108 -2.818 10.329 1.00 96.06 89 GLU A C 1
ATOM 714 O O . GLU A 1 89 ? 4.976 -3.596 9.932 1.00 96.06 89 GLU A O 1
ATOM 719 N N . LEU A 1 90 ? 3.508 -1.965 9.489 1.00 93.75 90 LEU A N 1
ATOM 720 C CA . LEU A 1 90 ? 3.815 -1.933 8.051 1.00 93.75 90 LEU A CA 1
ATOM 721 C C . LEU A 1 90 ? 5.295 -1.653 7.765 1.00 93.75 90 LEU A C 1
ATOM 723 O O . LEU A 1 90 ? 5.870 -2.258 6.863 1.00 93.75 90 LEU A O 1
ATOM 727 N N . ARG A 1 91 ? 5.926 -0.744 8.518 1.00 92.31 91 ARG A N 1
ATOM 728 C CA . ARG A 1 91 ? 7.353 -0.407 8.354 1.00 92.31 91 ARG A CA 1
ATOM 729 C C . ARG A 1 91 ? 8.300 -1.485 8.878 1.00 92.31 91 ARG A C 1
ATOM 731 O O . ARG A 1 91 ? 9.481 -1.439 8.548 1.00 92.31 91 ARG A O 1
ATOM 738 N N . SER A 1 92 ? 7.808 -2.430 9.679 1.00 92.50 92 SER A N 1
ATOM 739 C CA . SER A 1 92 ? 8.603 -3.566 10.158 1.00 92.50 92 SER A CA 1
ATOM 740 C C . SER A 1 92 ? 8.879 -4.603 9.064 1.00 92.50 92 SER A C 1
ATOM 742 O O . SER A 1 92 ? 9.812 -5.398 9.194 1.00 92.50 92 SER A O 1
ATOM 744 N N . LEU A 1 93 ? 8.105 -4.576 7.971 1.00 90.00 93 LEU A N 1
ATOM 745 C CA . LEU A 1 93 ? 8.341 -5.412 6.802 1.00 90.00 93 LEU A CA 1
ATOM 746 C C . LEU A 1 93 ? 9.740 -5.155 6.246 1.00 90.00 93 LEU A C 1
ATOM 748 O O . LEU A 1 93 ? 10.104 -4.023 5.921 1.00 90.00 93 LEU A O 1
ATOM 752 N N . SER A 1 94 ? 10.516 -6.226 6.086 1.00 80.88 94 SER A N 1
ATOM 753 C CA . SER A 1 94 ? 11.802 -6.133 5.409 1.00 80.88 94 SER A CA 1
ATOM 754 C C . SER A 1 94 ? 11.582 -5.653 3.982 1.00 80.88 94 SER A C 1
ATOM 756 O O . SER A 1 94 ? 10.792 -6.241 3.239 1.00 80.88 94 SER A O 1
ATOM 758 N N . LEU A 1 95 ? 12.322 -4.622 3.583 1.00 71.31 95 LEU A N 1
ATOM 759 C CA . LEU A 1 95 ? 12.486 -4.311 2.174 1.00 71.31 95 LEU A CA 1
ATOM 760 C C . LEU A 1 95 ? 13.190 -5.518 1.530 1.00 71.31 95 LEU A C 1
ATOM 762 O O . LEU A 1 95 ? 14.298 -5.853 1.966 1.00 71.31 95 LEU A O 1
ATOM 766 N N . PRO A 1 96 ? 12.605 -6.176 0.510 1.00 65.00 96 PRO A N 1
ATOM 767 C CA . PRO A 1 96 ? 13.415 -7.021 -0.354 1.00 65.00 96 PRO A CA 1
ATOM 768 C C . PRO A 1 96 ? 14.558 -6.139 -0.867 1.00 65.00 96 PRO A C 1
ATOM 770 O O . PRO A 1 96 ? 14.346 -4.946 -1.075 1.00 65.00 96 PRO A O 1
ATOM 773 N N . SER A 1 97 ? 15.774 -6.676 -0.996 1.00 61.44 97 SER A N 1
ATOM 774 C CA . SER A 1 97 ? 17.015 -5.945 -1.326 1.00 61.44 97 SER A CA 1
ATOM 775 C C . SER A 1 97 ? 17.035 -5.369 -2.756 1.00 61.44 97 SER A C 1
ATOM 777 O O . SER A 1 97 ? 18.001 -5.524 -3.502 1.00 61.44 97 SER A O 1
ATOM 779 N N . ALA A 1 98 ? 15.931 -4.764 -3.164 1.00 72.38 98 ALA A N 1
ATOM 780 C CA . ALA A 1 98 ? 15.570 -4.330 -4.486 1.00 72.38 98 ALA A CA 1
ATOM 781 C C . ALA A 1 98 ? 15.584 -2.793 -4.549 1.00 72.38 98 ALA A C 1
ATOM 783 O O . ALA A 1 98 ? 15.567 -2.114 -3.519 1.00 72.38 98 ALA A O 1
ATOM 784 N N . PRO A 1 99 ? 15.627 -2.228 -5.762 1.00 87.50 99 PRO A N 1
ATOM 785 C CA . PRO A 1 99 ? 15.487 -0.792 -5.957 1.00 87.50 99 PRO A CA 1
ATOM 786 C C . PRO A 1 99 ? 14.182 -0.257 -5.357 1.00 87.50 99 PRO A C 1
ATOM 788 O O . PRO A 1 99 ? 13.181 -0.969 -5.312 1.00 87.50 99 PRO A O 1
ATOM 791 N N . LEU A 1 100 ? 14.178 1.015 -4.952 1.00 88.75 100 LEU A N 1
ATOM 792 C CA . LEU A 1 100 ? 12.975 1.713 -4.508 1.00 88.75 100 LEU A CA 1
ATOM 793 C C . LEU A 1 100 ? 11.878 1.630 -5.575 1.00 88.75 100 LEU A C 1
ATOM 795 O O . LEU A 1 100 ? 12.128 1.846 -6.769 1.00 88.75 100 LEU A O 1
ATOM 799 N N . GLY A 1 101 ? 10.653 1.367 -5.120 1.00 88.19 101 GLY A N 1
ATOM 800 C CA . GLY A 1 101 ? 9.514 1.172 -6.000 1.00 88.19 101 GLY A CA 1
ATOM 801 C C . GLY A 1 101 ? 8.414 0.321 -5.371 1.00 88.19 101 GLY A C 1
ATOM 802 O O . GLY A 1 101 ? 8.105 0.479 -4.191 1.00 88.19 101 GLY A O 1
ATOM 803 N N . ASP A 1 102 ? 7.787 -0.536 -6.174 1.00 87.06 102 ASP A N 1
ATOM 804 C CA . ASP A 1 102 ? 6.815 -1.514 -5.691 1.00 87.06 102 ASP A CA 1
ATOM 805 C C . ASP A 1 102 ? 7.470 -2.819 -5.212 1.00 87.06 102 ASP A C 1
ATOM 807 O O . ASP A 1 102 ? 8.668 -3.047 -5.375 1.00 87.06 102 ASP A O 1
ATOM 811 N N . VAL A 1 103 ? 6.658 -3.673 -4.587 1.00 87.31 103 VAL A N 1
ATOM 812 C CA . VAL A 1 103 ? 7.104 -4.907 -3.920 1.00 87.31 103 VAL A CA 1
ATOM 813 C C . VAL A 1 103 ? 7.635 -5.983 -4.877 1.00 87.31 103 VAL A C 1
ATOM 815 O 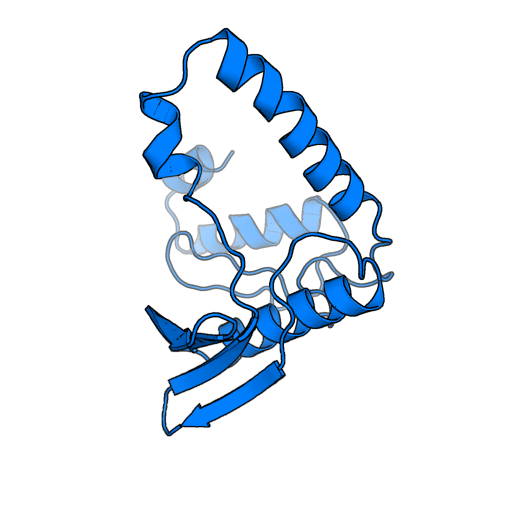O . VAL A 1 103 ? 8.325 -6.890 -4.432 1.00 87.31 103 VAL A O 1
ATOM 818 N N . GLU A 1 104 ? 7.374 -5.864 -6.182 1.00 84.75 104 GLU A N 1
ATOM 819 C CA . GLU A 1 104 ? 7.832 -6.796 -7.226 1.00 84.75 104 GLU A CA 1
ATOM 820 C C . GLU A 1 104 ? 8.903 -6.150 -8.130 1.00 84.75 104 GLU A C 1
ATOM 822 O O . GLU A 1 104 ? 9.121 -6.563 -9.272 1.00 84.75 104 GLU A O 1
ATOM 827 N N . GLY A 1 105 ? 9.577 -5.102 -7.640 1.00 80.56 105 GLY A N 1
ATOM 828 C CA . GLY A 1 105 ? 10.658 -4.420 -8.356 1.00 80.56 105 GLY A CA 1
ATOM 829 C C . GLY A 1 105 ? 10.192 -3.470 -9.465 1.00 80.56 105 GLY A C 1
ATOM 830 O O . GLY A 1 105 ? 11.006 -3.006 -10.268 1.00 80.56 105 GLY A O 1
ATOM 831 N N . GLY A 1 106 ? 8.899 -3.153 -9.532 1.00 83.81 106 GLY A N 1
ATOM 832 C CA . GLY A 1 106 ? 8.390 -2.061 -10.351 1.00 83.81 106 GLY A CA 1
ATOM 833 C C . GLY A 1 106 ? 8.909 -0.717 -9.842 1.00 83.81 106 GLY A C 1
ATOM 834 O O . GLY A 1 106 ? 9.100 -0.522 -8.652 1.00 83.81 106 GLY A O 1
ATOM 835 N N . GLY A 1 107 ? 9.165 0.229 -10.742 1.00 87.38 107 GLY A N 1
ATOM 836 C CA . GLY A 1 107 ? 9.809 1.494 -10.387 1.00 87.38 107 GLY A CA 1
ATOM 837 C C . GLY A 1 107 ? 8.929 2.507 -9.632 1.00 87.38 107 GLY A C 1
ATOM 838 O O . GLY A 1 107 ? 7.696 2.462 -9.677 1.00 87.38 107 GLY A O 1
ATOM 839 N N . CYS A 1 108 ? 9.581 3.485 -8.997 1.00 89.88 108 CYS A N 1
ATOM 840 C CA . CYS A 1 108 ? 8.990 4.726 -8.501 1.00 89.88 108 CYS A CA 1
ATOM 841 C C . CYS A 1 108 ? 8.173 5.467 -9.571 1.00 89.88 108 CYS A C 1
ATOM 843 O O . CYS A 1 108 ? 8.583 5.629 -10.724 1.00 89.88 108 CYS A O 1
ATOM 845 N N . LYS A 1 109 ? 7.024 6.001 -9.148 1.00 87.69 109 LYS A N 1
ATOM 846 C CA . LYS A 1 109 ? 6.099 6.758 -9.997 1.00 87.69 109 LYS A CA 1
ATOM 847 C C . LYS A 1 109 ? 5.991 8.189 -9.485 1.00 87.69 109 LYS A C 1
ATOM 849 O O . LYS A 1 109 ? 5.725 8.400 -8.307 1.00 87.69 109 LYS A O 1
ATOM 854 N N . ASP A 1 110 ? 6.135 9.165 -10.373 1.00 86.88 110 ASP A N 1
ATOM 855 C CA . ASP A 1 110 ? 5.801 10.564 -10.092 1.00 86.88 110 ASP A CA 1
ATOM 856 C C . ASP A 1 110 ? 4.551 10.946 -10.879 1.00 86.88 110 ASP A C 1
ATOM 858 O O . ASP A 1 110 ? 4.534 10.844 -12.104 1.00 86.88 110 ASP A O 1
ATOM 862 N N . ILE A 1 111 ? 3.507 11.372 -10.171 1.00 84.44 111 ILE A N 1
ATOM 863 C CA . ILE A 1 111 ? 2.195 11.708 -10.738 1.00 84.44 111 ILE A CA 1
ATOM 864 C C . ILE A 1 111 ? 1.825 13.189 -10.570 1.00 84.44 111 ILE A C 1
ATOM 866 O O . ILE A 1 111 ? 0.695 13.563 -10.862 1.00 84.44 111 ILE A O 1
ATOM 870 N N . ARG A 1 112 ? 2.755 14.055 -10.132 1.00 82.75 112 ARG A N 1
ATOM 871 C CA . ARG A 1 112 ? 2.464 15.475 -9.831 1.00 82.75 112 ARG A CA 1
ATOM 872 C C . ARG A 1 112 ? 2.100 16.332 -11.053 1.00 82.75 112 ARG A C 1
ATOM 874 O O . ARG A 1 112 ? 1.427 17.343 -10.893 1.00 82.75 112 ARG A O 1
ATOM 881 N N . ARG A 1 113 ? 2.557 15.971 -12.260 1.00 77.62 113 ARG A N 1
ATOM 882 C CA . ARG A 1 113 ? 2.218 16.657 -13.532 1.00 77.62 113 ARG A CA 1
ATOM 883 C C . ARG A 1 113 ? 1.703 15.667 -14.568 1.00 77.62 113 ARG A C 1
ATOM 885 O O . ARG A 1 113 ? 0.538 15.678 -14.944 1.00 77.62 113 ARG A O 1
ATOM 892 N N . THR A 1 114 ? 2.599 14.798 -15.012 1.00 79.56 114 THR A N 1
ATOM 893 C CA . THR A 1 114 ? 2.324 13.651 -15.872 1.00 79.56 114 THR A CA 1
ATOM 894 C C . THR A 1 114 ? 2.925 12.426 -15.208 1.00 79.56 114 THR A C 1
ATOM 896 O O . THR A 1 114 ? 3.924 12.542 -14.498 1.00 79.56 114 THR A O 1
ATOM 899 N N . MET A 1 115 ? 2.312 11.258 -15.414 1.00 84.12 115 MET A N 1
ATOM 900 C CA . MET A 1 115 ? 2.844 10.014 -14.866 1.00 84.12 115 MET A CA 1
ATOM 901 C C . MET A 1 115 ? 4.213 9.728 -15.489 1.00 84.12 115 MET A C 1
ATOM 903 O O . MET A 1 115 ? 4.317 9.499 -16.694 1.00 84.12 115 MET A O 1
ATOM 907 N N . ARG A 1 116 ? 5.249 9.721 -14.653 1.00 86.75 116 ARG A N 1
ATOM 908 C CA . ARG A 1 116 ? 6.612 9.312 -15.000 1.00 86.75 116 ARG A CA 1
ATOM 909 C C . ARG A 1 116 ? 6.989 8.099 -14.168 1.00 86.75 116 ARG A C 1
ATOM 911 O O . ARG A 1 116 ? 6.639 8.035 -12.994 1.00 86.75 116 ARG A O 1
ATOM 918 N N . VAL A 1 117 ? 7.723 7.175 -14.772 1.00 88.44 117 VAL A N 1
ATOM 919 C CA . VAL A 1 117 ? 8.331 6.032 -14.084 1.00 88.44 117 VAL A CA 1
ATOM 920 C C . VAL A 1 117 ? 9.836 6.134 -14.279 1.00 88.44 117 VAL A C 1
ATOM 922 O O . VAL A 1 117 ? 10.284 6.519 -15.363 1.00 88.44 117 VAL A O 1
ATOM 925 N N . ASN A 1 118 ? 10.620 5.855 -13.243 1.00 89.75 118 ASN A N 1
ATOM 926 C CA . ASN A 1 118 ? 12.074 5.839 -13.364 1.00 89.75 118 ASN A CA 1
ATOM 927 C C . ASN A 1 118 ? 12.510 4.784 -14.388 1.00 89.75 118 ASN A C 1
ATOM 929 O O . ASN A 1 118 ? 12.052 3.646 -14.378 1.00 89.75 118 ASN A O 1
ATOM 933 N N . SER A 1 119 ? 13.419 5.168 -15.283 1.00 87.56 119 SER A N 1
ATOM 934 C CA . SER A 1 119 ? 13.970 4.269 -16.304 1.00 87.56 119 SER A CA 1
ATOM 935 C C . SER A 1 119 ? 15.163 3.453 -15.805 1.00 87.56 119 SER A C 1
ATOM 937 O O . SER A 1 119 ? 15.606 2.531 -16.482 1.00 87.56 119 SER A O 1
ATOM 939 N N . LYS A 1 120 ? 15.736 3.841 -14.663 1.00 89.94 120 LYS A N 1
ATOM 940 C CA . LYS A 1 120 ? 16.881 3.196 -14.018 1.00 89.94 120 LYS A CA 1
ATOM 941 C C . LYS A 1 120 ? 16.519 2.876 -12.568 1.00 89.94 120 LYS A C 1
ATOM 943 O O . LYS A 1 120 ? 15.778 3.669 -11.984 1.00 89.94 120 LYS A O 1
ATOM 948 N N . PRO A 1 121 ? 17.033 1.776 -11.993 1.00 91.56 121 PRO A N 1
ATOM 949 C CA . PRO A 1 121 ? 16.933 1.497 -10.563 1.00 91.56 121 PRO A CA 1
ATOM 950 C C . PRO A 1 121 ? 17.269 2.721 -9.707 1.00 91.56 121 PRO A C 1
ATOM 952 O O . PRO A 1 121 ? 18.203 3.448 -10.034 1.00 91.56 121 PRO A O 1
ATOM 955 N N . ILE A 1 122 ? 16.500 2.936 -8.640 1.00 92.00 122 ILE A N 1
ATOM 956 C CA . ILE A 1 122 ? 16.774 3.951 -7.622 1.00 92.00 122 ILE A CA 1
ATOM 957 C C . ILE A 1 122 ? 17.173 3.202 -6.354 1.00 92.00 122 ILE A C 1
ATOM 959 O O . ILE A 1 122 ? 16.368 2.453 -5.815 1.00 92.00 122 ILE A O 1
ATOM 963 N N . LEU A 1 123 ? 18.408 3.369 -5.904 1.00 91.12 123 LEU A N 1
ATOM 964 C CA . LEU A 1 123 ? 18.997 2.632 -4.782 1.00 91.12 123 LEU A CA 1
ATOM 965 C C . LEU A 1 123 ? 19.241 3.521 -3.560 1.00 91.12 123 LEU A C 1
ATOM 967 O O . LEU A 1 123 ? 19.387 3.017 -2.451 1.00 91.12 123 LEU A O 1
ATOM 971 N N . ASP A 1 124 ? 19.286 4.835 -3.761 1.00 90.75 124 ASP A N 1
ATOM 972 C CA . ASP A 1 124 ? 19.627 5.811 -2.737 1.00 90.75 124 ASP A CA 1
ATOM 973 C C . ASP A 1 124 ? 18.839 7.120 -2.922 1.00 90.75 124 ASP A C 1
ATOM 975 O O . ASP A 1 124 ? 18.048 7.298 -3.857 1.00 90.75 124 ASP A O 1
ATOM 979 N N . LEU A 1 125 ? 19.039 8.036 -1.973 1.00 90.25 125 LEU A N 1
ATOM 980 C CA . LEU A 1 125 ? 18.379 9.336 -1.955 1.00 90.25 125 LEU A CA 1
ATOM 981 C C . LEU A 1 125 ? 18.790 10.220 -3.141 1.00 90.25 125 LEU A C 1
ATOM 983 O O . LEU A 1 125 ? 17.944 10.943 -3.664 1.00 90.25 125 LEU A O 1
ATOM 987 N N . GLU A 1 126 ? 20.051 10.167 -3.569 1.00 91.88 126 GLU A N 1
ATOM 988 C CA . GLU A 1 126 ? 20.567 10.994 -4.665 1.00 91.88 126 GLU A CA 1
ATOM 989 C C . GLU A 1 126 ? 19.880 10.613 -5.981 1.00 91.88 126 GLU A C 1
ATOM 991 O O . GLU A 1 126 ? 19.302 11.463 -6.656 1.00 91.88 126 GLU A O 1
ATOM 996 N N . GLN A 1 127 ? 19.798 9.316 -6.278 1.00 92.31 127 GLN A N 1
ATOM 997 C CA . GLN A 1 127 ? 19.094 8.789 -7.448 1.00 92.31 127 GLN A CA 1
ATOM 998 C C . GLN A 1 127 ? 17.588 9.083 -7.403 1.00 92.31 127 GLN A C 1
ATOM 1000 O O . GLN A 1 127 ? 16.959 9.313 -8.443 1.00 92.31 127 GLN A O 1
ATOM 1005 N N . PHE A 1 128 ? 16.984 9.088 -6.209 1.00 90.50 128 PHE A N 1
ATOM 1006 C CA . PHE A 1 128 ? 15.579 9.458 -6.045 1.00 90.50 128 PHE A CA 1
ATOM 1007 C C . PHE A 1 128 ? 15.352 10.943 -6.345 1.00 90.50 128 PHE A C 1
ATOM 1009 O O . PHE A 1 128 ? 14.426 11.294 -7.084 1.00 90.50 128 PHE A O 1
ATOM 1016 N N . GLN A 1 129 ? 16.211 11.812 -5.809 1.00 89.31 129 GLN A N 1
ATOM 1017 C CA . GLN A 1 129 ? 16.185 13.245 -6.084 1.00 89.31 129 GLN A CA 1
ATOM 1018 C C . GLN A 1 129 ? 16.398 13.508 -7.575 1.00 89.31 129 GLN A C 1
ATOM 1020 O O . GLN A 1 129 ? 15.598 14.220 -8.183 1.00 89.31 129 GLN A O 1
ATOM 1025 N N . ASP A 1 130 ? 17.380 12.859 -8.197 1.00 89.44 130 ASP A N 1
ATOM 1026 C CA . ASP A 1 130 ? 17.607 12.925 -9.637 1.00 89.44 130 ASP A CA 1
ATOM 1027 C C . ASP A 1 130 ? 16.357 12.543 -10.425 1.00 89.44 130 ASP A C 1
ATOM 1029 O O . ASP A 1 130 ? 15.975 13.256 -11.345 1.00 89.44 130 ASP A O 1
ATOM 1033 N N . PHE A 1 131 ? 15.651 11.470 -10.067 1.00 89.19 131 PHE A N 1
ATOM 1034 C CA . PHE A 1 131 ? 14.400 11.101 -10.736 1.00 89.19 131 PHE A CA 1
ATOM 1035 C C . PHE A 1 131 ? 13.308 12.179 -10.592 1.00 89.19 131 PHE A C 1
ATOM 1037 O O . PHE A 1 131 ? 12.682 12.593 -11.584 1.00 89.19 131 PHE A O 1
ATOM 1044 N N . VAL A 1 132 ? 13.094 12.662 -9.365 1.00 86.44 132 VAL A N 1
ATOM 1045 C CA . VAL A 1 132 ? 12.108 13.701 -9.043 1.00 86.44 132 VAL A CA 1
ATOM 1046 C C . VAL A 1 132 ? 12.407 14.977 -9.835 1.00 86.44 132 VAL A C 1
ATOM 1048 O O . VAL A 1 132 ? 11.508 15.509 -10.501 1.00 86.44 132 VAL A O 1
ATOM 1051 N N . PHE A 1 133 ? 13.669 15.409 -9.851 1.00 82.81 133 PHE A N 1
ATOM 1052 C CA . PHE A 1 133 ? 14.119 16.662 -10.447 1.00 82.81 133 PHE A CA 1
ATOM 1053 C C . PHE A 1 133 ? 14.572 16.550 -11.908 1.00 82.81 133 PHE A C 1
ATOM 1055 O O . PHE A 1 133 ? 14.666 17.577 -12.567 1.00 82.81 133 PHE A O 1
ATOM 1062 N N . ALA A 1 134 ? 14.759 15.365 -12.495 1.00 75.56 134 ALA A N 1
ATOM 1063 C CA . ALA A 1 134 ? 15.115 15.206 -13.917 1.00 75.56 134 ALA A CA 1
ATOM 1064 C C . ALA A 1 134 ? 14.027 15.745 -14.863 1.00 75.56 134 ALA A C 1
ATOM 1066 O O . ALA A 1 134 ? 14.300 16.093 -16.013 1.00 75.56 134 ALA A O 1
ATOM 1067 N N . GLY A 1 135 ? 12.794 15.885 -14.362 1.00 61.94 135 GLY A N 1
ATOM 1068 C CA . GLY A 1 135 ? 11.708 16.592 -15.047 1.00 61.94 135 GLY A CA 1
ATOM 1069 C C . GLY A 1 135 ? 11.962 18.095 -15.213 1.00 61.94 135 GLY A C 1
ATOM 1070 O O . GLY A 1 135 ? 11.251 18.743 -15.975 1.00 61.94 135 GLY A O 1
ATOM 1071 N N . SER A 1 136 ? 12.983 18.653 -14.551 1.00 55.28 136 SER A N 1
ATOM 1072 C CA . SER A 1 136 ? 13.413 20.058 -14.643 1.00 55.28 136 SER A CA 1
ATOM 1073 C C . SER A 1 136 ? 13.816 20.503 -16.045 1.00 55.28 136 SER A C 1
ATOM 1075 O O . SER A 1 136 ? 13.750 21.690 -16.330 1.00 55.28 136 SER A O 1
ATOM 1077 N N . LYS A 1 137 ? 14.112 19.583 -16.974 1.00 54.41 137 LYS A N 1
ATOM 1078 C CA . LYS A 1 137 ? 14.273 19.944 -18.396 1.00 54.41 137 LYS A CA 1
ATOM 1079 C C . LYS A 1 137 ? 12.972 20.451 -19.044 1.00 54.41 137 LYS A C 1
ATOM 1081 O O . LYS A 1 137 ? 13.023 21.051 -20.110 1.00 54.41 137 LYS A O 1
ATOM 1086 N N . ILE A 1 138 ? 11.824 20.212 -18.405 1.00 56.47 138 ILE A N 1
ATOM 1087 C CA . ILE A 1 138 ? 10.482 20.664 -18.814 1.00 56.47 138 ILE A CA 1
ATOM 1088 C C . ILE A 1 138 ? 9.898 21.656 -17.786 1.00 56.47 138 ILE A C 1
ATOM 1090 O O . ILE A 1 138 ? 8.960 22.397 -18.082 1.00 56.47 138 ILE A O 1
ATOM 1094 N N . ASN A 1 139 ? 10.430 21.694 -16.561 1.00 63.53 139 ASN A N 1
ATOM 1095 C CA . ASN A 1 139 ? 9.864 22.484 -15.472 1.00 63.53 139 ASN A CA 1
ATOM 1096 C C . ASN A 1 139 ? 10.619 23.806 -15.284 1.00 63.53 139 ASN A C 1
ATOM 1098 O O . ASN A 1 139 ? 11.843 23.847 -15.334 1.00 63.53 139 ASN A O 1
ATOM 1102 N N . SER A 1 140 ? 9.889 24.889 -15.011 1.00 70.69 140 SER A N 1
ATOM 1103 C CA . SER A 1 140 ? 10.496 26.177 -14.668 1.00 70.69 140 SER A CA 1
ATOM 1104 C C . SER A 1 140 ? 11.335 26.081 -13.386 1.00 70.69 140 SER A C 1
ATOM 1106 O O . SER A 1 140 ? 11.081 25.231 -12.526 1.00 70.69 140 SER A O 1
ATOM 1108 N N . ALA A 1 141 ? 12.298 26.994 -13.226 1.00 76.81 141 ALA A N 1
ATOM 1109 C CA . ALA A 1 141 ? 13.084 27.125 -11.996 1.00 76.81 141 ALA A CA 1
ATOM 1110 C C . ALA A 1 141 ? 12.181 27.223 -10.750 1.00 76.81 141 ALA A C 1
ATOM 1112 O O . ALA A 1 141 ? 12.383 26.486 -9.792 1.00 76.81 141 ALA A O 1
ATOM 1113 N N . ILE A 1 142 ? 11.098 28.003 -10.845 1.00 79.94 142 ILE A N 1
ATOM 1114 C CA . ILE A 1 142 ? 10.073 28.170 -9.799 1.00 79.94 142 ILE A CA 1
ATOM 1115 C C . ILE A 1 142 ? 9.467 26.826 -9.365 1.00 79.94 142 ILE A C 1
ATOM 1117 O O . ILE A 1 142 ? 9.279 26.571 -8.181 1.00 79.94 142 ILE A O 1
ATOM 1121 N N . TYR A 1 143 ? 9.153 25.938 -10.312 1.00 75.50 143 TYR A N 1
ATOM 1122 C CA . TYR A 1 143 ? 8.583 24.634 -9.966 1.00 75.50 143 TYR A CA 1
ATOM 1123 C C . TYR A 1 143 ? 9.611 23.710 -9.309 1.00 75.50 143 TYR A C 1
ATOM 1125 O O . TYR A 1 143 ? 9.250 22.875 -8.490 1.00 75.50 143 TYR A O 1
ATOM 1133 N N . THR A 1 144 ? 10.886 23.847 -9.669 1.00 74.50 144 THR A N 1
ATOM 1134 C CA . THR A 1 144 ? 11.959 23.078 -9.031 1.00 74.50 144 THR A CA 1
ATOM 1135 C C . THR A 1 144 ? 12.199 23.564 -7.600 1.00 74.50 144 THR A C 1
ATOM 1137 O O . THR A 1 144 ? 12.402 22.734 -6.722 1.00 74.50 144 THR A O 1
ATOM 1140 N N . GLU A 1 145 ? 12.109 24.875 -7.351 1.00 78.94 145 GLU A N 1
ATOM 1141 C CA . GLU A 1 145 ? 12.162 25.458 -6.001 1.00 78.94 145 GLU A CA 1
ATOM 1142 C C . GLU A 1 145 ? 10.985 25.023 -5.126 1.00 78.94 145 GLU A C 1
ATOM 1144 O O . GLU A 1 145 ? 11.208 24.655 -3.984 1.00 78.94 145 GLU A O 1
ATOM 1149 N N . LEU A 1 146 ? 9.760 24.970 -5.662 1.00 78.75 146 LEU A N 1
ATOM 1150 C CA . LEU A 1 146 ? 8.583 24.480 -4.927 1.00 78.75 146 LEU A CA 1
ATOM 1151 C C . LEU A 1 146 ? 8.750 23.046 -4.386 1.00 78.75 146 LEU A C 1
ATOM 1153 O O . LEU A 1 146 ? 8.084 22.663 -3.430 1.00 78.75 146 LEU A O 1
ATOM 1157 N N . LEU A 1 147 ? 9.566 22.228 -5.051 1.00 74.88 147 LEU A N 1
ATOM 1158 C CA . LEU A 1 147 ? 9.765 20.821 -4.708 1.00 74.88 147 LEU A CA 1
ATOM 1159 C C . LEU A 1 147 ? 10.945 20.574 -3.753 1.00 74.88 147 LEU A C 1
ATOM 1161 O O . LEU A 1 147 ? 11.165 19.414 -3.397 1.00 74.88 147 LEU A O 1
ATOM 1165 N N . ARG A 1 148 ? 11.716 21.609 -3.405 1.00 72.00 148 ARG A N 1
ATOM 1166 C CA . ARG A 1 148 ? 12.821 21.552 -2.437 1.00 72.00 148 ARG A CA 1
ATOM 1167 C C . ARG A 1 148 ? 12.341 21.956 -1.051 1.00 72.00 148 ARG A C 1
ATOM 1169 O O . ARG A 1 148 ? 12.847 21.337 -0.094 1.00 72.00 148 ARG A O 1
#

Secondary structure (DSSP, 8-state):
-EEE-SSSEEEEEESSHHHHHHHHHHHHHHHHH-TTSSSPPEEEEEEETTEEEEEEE---S--HHHHGGG--HHHHHHHHHHHHHHHHHHHHSPPPSS-SBSTTSPBPEE-SSS-EE-SS---SHHHHHHHHHGGGGTS-HHHHHHT-

Sequence (148 aa):
MVFQLNDVMIVKVNKTRMSAITEYNSLAYIQDHLPSFPAPKPYGLVRLGNFHLLFMSLIPGQDLEHVWPELNDAQKQNISPQIDELLSELRSLSLPSAPLGDVEGGGCKDIRRTMRVNSKPILDLEQFQDFVFAGSKINSAIYTELLR

pLDDT: mean 90.11, std 9.5, range [54.41, 98.44]

InterPro domains:
  IPR002575 Aminoglycoside phosphotransferase [PF01636] (9-117)
  IPR011009 Protein kinase-like domain superfamily [SSF56112] (4-119)
  IPR051678 Aminoglycoside Phosphotransferase Enzymes [PTHR21310] (6-130)

Organism: NCBI:txid323545

Radius of gyration: 18.66 Å; chains: 1; bounding box: 43×41×46 Å